Protein AF-A0A9E3NL95-F1 (afdb_monomer)

pLDDT: mean 75.23, std 14.64, range [36.69, 95.38]

Mean predicted aligned error: 10.6 Å

Sequence (67 aa):
MKLQKQLISKDHPDYEAIGEYIQSKESVVGIDARHTHIIIIKKLMELEKKITTLEKKLSKNKTRKKK

Radius of gyration: 17.88 Å; Cα contacts (8 Å, |Δi|>4): 20; chains: 1; bounding box: 39×25×47 Å

Secondary structure (DSSP, 8-state):
------PPPTTSHHHHHHHHHHHSTT-HHHH-HHHHHHHHHHHHHHHHHHHHHHHHHHHHHHHHT--

Foldseek 3Di:
DPPPPPDDDCPHPVNVVVVVVLCDPPHPCNVDVVVVVVVVVVVVVVVVVVVVVVVVVVVVVVVVVVD

Solvent-accessible surface area (backbone atoms only — not comparable to full-atom values): 4044 Å² total; per-residue (Å²): 130,87,76,79,76,82,68,81,51,85,89,38,74,64,43,54,60,51,48,53,55,36,64,33,93,87,25,61,47,64,78,39,52,68,64,36,54,52,52,52,52,52,51,50,57,51,47,53,54,51,51,55,50,50,53,54,52,54,53,56,54,56,60,64,74,76,111

Structure (mmCIF, N/CA/C/O backbone):
data_AF-A0A9E3NL95-F1
#
_entry.id   AF-A0A9E3NL95-F1
#
loop_
_atom_site.group_PDB
_atom_site.id
_atom_site.type_symbol
_atom_site.label_atom_id
_atom_site.label_alt_id
_atom_s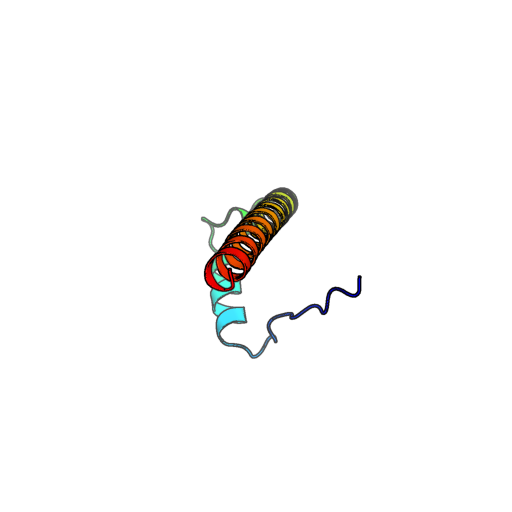ite.label_comp_id
_atom_site.label_asym_id
_atom_site.label_entity_id
_atom_site.label_seq_id
_atom_site.pdbx_PDB_ins_code
_atom_site.Cartn_x
_atom_site.Cartn_y
_atom_site.Cartn_z
_atom_site.occupancy
_atom_site.B_iso_or_equiv
_atom_site.auth_seq_id
_atom_site.auth_comp_id
_atom_site.auth_asym_id
_atom_site.auth_atom_id
_atom_site.pdbx_PDB_model_num
ATOM 1 N N . MET A 1 1 ? 3.740 -9.441 15.609 1.00 36.69 1 MET A N 1
ATOM 2 C CA . MET A 1 1 ? 2.415 -9.633 14.980 1.00 36.69 1 MET A CA 1
ATOM 3 C C . MET A 1 1 ? 2.613 -10.463 13.726 1.00 36.69 1 MET A C 1
ATOM 5 O O . MET A 1 1 ? 3.413 -10.067 12.890 1.00 36.69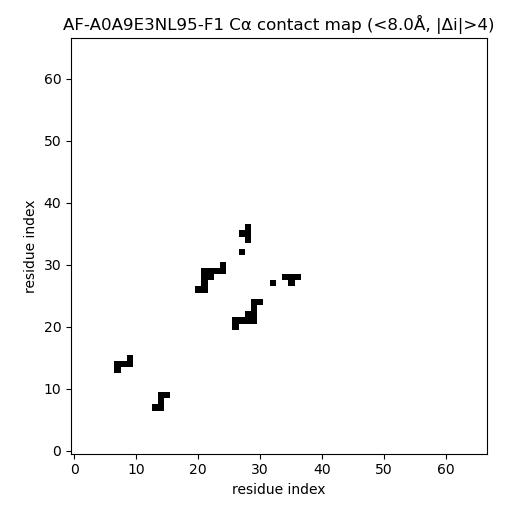 1 MET A O 1
ATOM 9 N N . LYS A 1 2 ? 1.978 -11.636 13.619 1.00 40.62 2 LYS A N 1
ATOM 10 C CA . LYS A 1 2 ? 2.013 -12.421 12.378 1.00 40.62 2 LYS A CA 1
ATOM 11 C C . LYS A 1 2 ? 1.167 -11.666 11.351 1.00 40.62 2 LYS A C 1
ATOM 13 O O . LYS A 1 2 ? -0.054 -11.726 11.435 1.00 40.62 2 LYS A O 1
ATOM 18 N N . LEU A 1 3 ? 1.796 -10.917 10.440 1.00 45.50 3 LEU A N 1
ATOM 19 C CA . LEU A 1 3 ? 1.102 -10.446 9.243 1.00 45.50 3 LEU A CA 1
ATOM 20 C C . LEU A 1 3 ? 0.727 -11.702 8.457 1.00 45.50 3 LEU A C 1
ATOM 22 O O . LEU A 1 3 ? 1.583 -12.324 7.8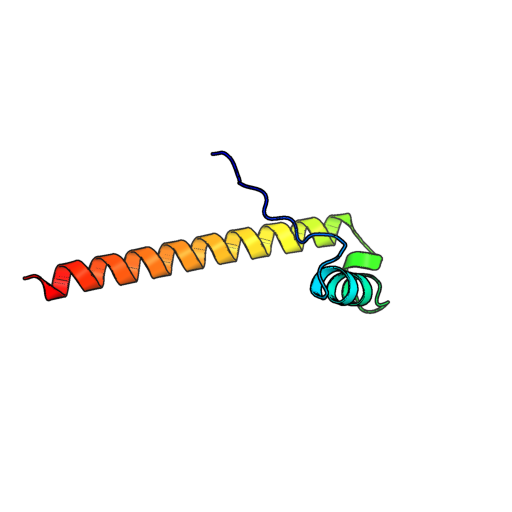29 1.00 45.50 3 LEU A O 1
ATOM 26 N N . GLN A 1 4 ? -0.533 -12.123 8.563 1.00 46.41 4 GLN A N 1
ATOM 27 C CA . GLN A 1 4 ? -1.090 -13.112 7.654 1.00 46.41 4 GLN A CA 1
ATOM 28 C C . GLN A 1 4 ? -1.076 -12.463 6.275 1.00 46.41 4 GLN A C 1
ATOM 30 O O . GLN A 1 4 ? -1.854 -11.565 5.966 1.00 46.41 4 GLN A O 1
ATOM 35 N N . LYS A 1 5 ? -0.068 -12.841 5.499 1.00 53.69 5 LYS A N 1
ATOM 36 C CA . LYS A 1 5 ? 0.227 -12.316 4.178 1.00 53.69 5 LYS A CA 1
ATOM 37 C C . LYS A 1 5 ? -0.847 -12.884 3.246 1.00 53.69 5 LYS A C 1
ATOM 39 O O . LYS A 1 5 ? -0.675 -13.972 2.709 1.00 53.69 5 LYS A O 1
ATOM 44 N N . GLN A 1 6 ? -1.981 -12.197 3.106 1.00 57.72 6 GLN A N 1
ATOM 45 C CA . GLN A 1 6 ? -2.904 -12.462 2.003 1.00 57.72 6 GLN A CA 1
ATOM 46 C C . GLN A 1 6 ? -2.226 -11.965 0.723 1.00 57.72 6 GLN A C 1
ATOM 48 O O . GLN A 1 6 ? -2.414 -10.827 0.305 1.00 57.72 6 GLN A O 1
ATOM 53 N N . LEU A 1 7 ? -1.340 -12.789 0.158 1.00 64.19 7 LEU A N 1
ATOM 54 C CA . LEU A 1 7 ? -0.903 -12.589 -1.217 1.00 64.19 7 LEU A CA 1
ATOM 55 C C . LEU A 1 7 ? -2.037 -13.034 -2.137 1.00 64.19 7 LEU A C 1
ATOM 57 O O . LEU A 1 7 ? 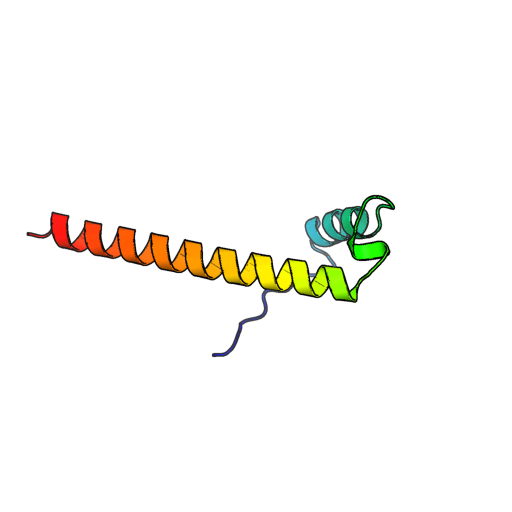-2.626 -14.094 -1.929 1.00 64.19 7 LEU A O 1
ATOM 61 N N . ILE A 1 8 ? -2.307 -12.226 -3.157 1.00 75.38 8 ILE A N 1
ATOM 62 C CA . ILE A 1 8 ? -3.151 -12.609 -4.286 1.00 75.38 8 ILE A CA 1
ATOM 63 C C . ILE A 1 8 ? -2.487 -13.827 -4.953 1.00 75.38 8 ILE A C 1
ATOM 65 O O . ILE A 1 8 ? -1.291 -13.782 -5.258 1.00 75.38 8 ILE A O 1
ATOM 69 N N . SER A 1 9 ? -3.231 -14.928 -5.112 1.00 78.31 9 SER A N 1
ATOM 70 C CA . SER A 1 9 ? -2.736 -16.112 -5.832 1.00 78.31 9 SER A CA 1
ATOM 71 C C . SER A 1 9 ? -2.428 -15.746 -7.283 1.00 78.31 9 SER A C 1
ATOM 73 O O . SER A 1 9 ? -3.114 -14.904 -7.855 1.00 78.31 9 SER A O 1
ATOM 75 N N . LYS A 1 10 ? -1.438 -16.401 -7.896 1.00 77.25 10 LYS A N 1
ATOM 76 C CA . LYS A 1 10 ? -1.082 -16.163 -9.306 1.00 77.25 10 LYS A CA 1
ATOM 77 C C . LYS A 1 10 ? -2.229 -16.463 -10.274 1.00 77.25 10 LYS A C 1
ATOM 79 O O . LYS A 1 10 ? -2.281 -15.863 -11.335 1.00 77.25 10 LYS A O 1
ATOM 84 N N . ASP A 1 11 ? -3.144 -17.345 -9.879 1.00 81.62 11 ASP A N 1
ATOM 85 C CA . ASP A 1 11 ? -4.313 -17.734 -10.678 1.00 81.62 11 ASP A CA 1
ATOM 86 C C . ASP A 1 11 ? -5.508 -16.779 -10.498 1.00 81.62 11 ASP A C 1
ATOM 88 O O . ASP A 1 11 ? -6.575 -16.989 -11.070 1.00 81.62 11 ASP A O 1
ATOM 92 N N . HIS A 1 12 ? -5.375 -15.756 -9.649 1.00 85.62 12 HIS A N 1
ATOM 93 C CA . HIS A 1 12 ? -6.439 -14.790 -9.413 1.00 85.62 12 HIS A CA 1
ATOM 94 C C . HIS A 1 12 ? -6.483 -13.769 -10.563 1.00 85.62 12 HIS A C 1
ATOM 96 O O . HIS A 1 12 ? -5.430 -13.238 -10.914 1.00 85.62 12 HIS A O 1
ATOM 102 N N . PRO A 1 13 ? -7.664 -13.408 -11.095 1.00 79.88 13 PRO A N 1
ATOM 103 C CA . PRO A 1 13 ? -7.781 -12.481 -12.230 1.00 79.88 13 PRO A CA 1
ATOM 104 C C . PRO A 1 13 ? -7.108 -11.122 -11.972 1.00 79.88 13 PRO A C 1
ATOM 106 O O . PRO A 1 13 ? -6.461 -10.560 -12.852 1.00 79.88 13 PRO A O 1
ATOM 109 N N . ASP A 1 14 ? -7.174 -10.625 -10.735 1.00 78.75 14 ASP A N 1
ATOM 110 C CA . ASP A 1 14 ? -6.508 -9.369 -10.365 1.00 78.75 14 ASP A CA 1
ATOM 111 C C . ASP A 1 14 ? -4.973 -9.438 -10.441 1.00 78.75 14 ASP A C 1
ATOM 113 O O . ASP A 1 14 ? -4.333 -8.399 -10.574 1.00 78.75 14 ASP A O 1
ATOM 117 N N . TYR A 1 15 ? -4.358 -10.625 -10.346 1.00 81.50 15 TYR A N 1
ATOM 118 C CA . TYR A 1 15 ? -2.898 -10.765 -10.403 1.00 81.50 15 TYR A CA 1
ATOM 119 C C . TYR A 1 15 ? -2.352 -10.293 -11.753 1.00 81.50 15 TYR A C 1
ATOM 121 O O . TYR A 1 15 ? -1.383 -9.533 -11.801 1.00 81.50 15 TYR A O 1
ATOM 129 N N . GLU A 1 16 ? -3.003 -10.713 -12.836 1.00 79.56 16 GLU A N 1
ATOM 130 C CA . GLU A 1 16 ? -2.623 -10.371 -14.204 1.00 79.56 16 GLU A CA 1
ATOM 131 C C . GLU A 1 16 ? -2.919 -8.899 -14.505 1.00 79.56 16 GLU A C 1
ATOM 133 O O . GLU A 1 16 ? -2.016 -8.172 -14.912 1.00 79.56 16 GLU A O 1
ATOM 138 N N . ALA A 1 17 ? -4.117 -8.412 -14.160 1.00 79.75 17 ALA A N 1
ATOM 139 C CA . ALA A 1 17 ? -4.498 -7.011 -14.362 1.00 79.75 17 ALA A CA 1
ATOM 140 C C . ALA A 1 17 ? -3.572 -6.024 -13.620 1.00 79.75 17 ALA A C 1
ATOM 142 O O . ALA A 1 17 ? -3.177 -4.986 -14.158 1.00 79.75 17 ALA A O 1
A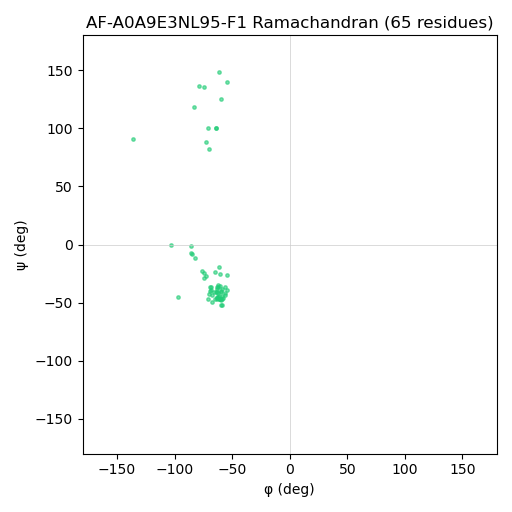TOM 143 N N . ILE A 1 18 ? -3.183 -6.348 -12.381 1.00 77.44 18 ILE A N 1
ATOM 144 C CA 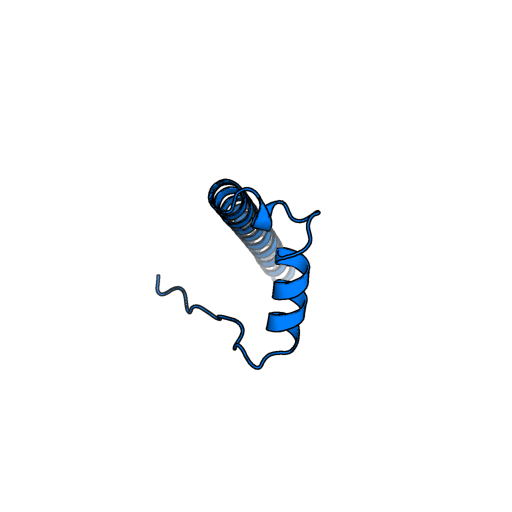. ILE A 1 18 ? -2.213 -5.548 -11.618 1.00 77.44 18 ILE A CA 1
ATOM 145 C C . ILE A 1 18 ? -0.820 -5.650 -12.254 1.00 77.44 18 ILE A C 1
ATOM 147 O O . ILE A 1 18 ? -0.105 -4.648 -12.321 1.00 77.44 18 ILE A O 1
ATOM 151 N N . GLY A 1 19 ? -0.432 -6.837 -12.728 1.00 74.81 19 GLY A N 1
ATOM 152 C CA . GLY A 1 19 ? 0.832 -7.075 -13.422 1.00 74.81 19 GLY A CA 1
ATOM 153 C C . GLY A 1 19 ? 0.981 -6.241 -14.696 1.00 74.81 19 GLY A C 1
ATOM 154 O O . GLY A 1 19 ? 1.999 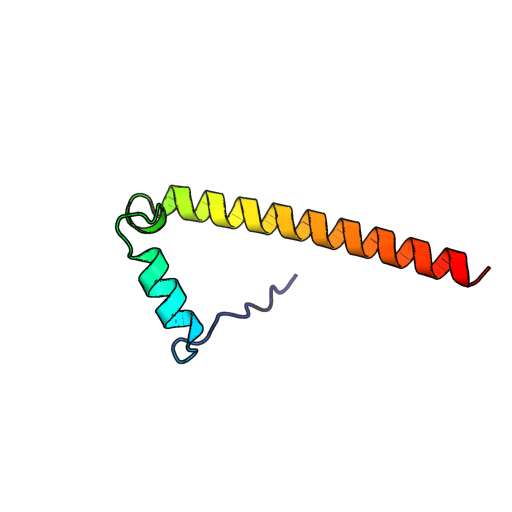-5.570 -14.864 1.00 74.81 19 GLY A O 1
ATOM 155 N N . GLU A 1 20 ? -0.045 -6.211 -15.547 1.00 77.81 20 GLU A N 1
ATOM 156 C CA . GLU A 1 20 ? -0.081 -5.397 -16.769 1.00 77.81 20 GLU A CA 1
ATOM 157 C C . GLU A 1 20 ? 0.022 -3.901 -16.455 1.00 77.81 20 GLU A C 1
ATOM 159 O O . GLU A 1 20 ? 0.816 -3.176 -17.060 1.00 77.81 20 GLU A O 1
ATOM 164 N N . TYR A 1 21 ? -0.713 -3.438 -15.443 1.00 71.94 21 TYR A N 1
ATOM 165 C CA . TYR A 1 21 ? -0.650 -2.047 -15.000 1.00 71.94 21 TYR A CA 1
ATOM 166 C C . TYR A 1 21 ? 0.741 -1.666 -14.463 1.00 71.94 21 TYR A C 1
ATOM 168 O O . TYR A 1 21 ? 1.226 -0.555 -14.678 1.00 71.94 21 TYR A O 1
ATOM 176 N N . ILE A 1 22 ? 1.418 -2.591 -13.778 1.00 68.88 22 ILE A N 1
ATOM 177 C CA . ILE A 1 22 ? 2.795 -2.422 -13.296 1.00 68.88 22 ILE A CA 1
ATOM 178 C C . ILE A 1 22 ? 3.808 -2.385 -14.451 1.00 68.88 22 ILE A C 1
ATOM 180 O O . ILE A 1 22 ? 4.784 -1.640 -14.372 1.00 68.88 22 ILE A O 1
ATOM 184 N N . GLN A 1 23 ? 3.592 -3.168 -15.508 1.00 68.06 23 GLN A N 1
ATOM 185 C CA . GLN A 1 23 ? 4.488 -3.248 -16.668 1.00 68.06 23 GLN A CA 1
ATOM 186 C C . GLN A 1 23 ? 4.282 -2.127 -17.697 1.00 68.06 23 GLN A C 1
ATOM 188 O O . GLN A 1 23 ? 5.125 -1.956 -18.580 1.00 68.06 23 GLN A O 1
ATOM 193 N N . SER A 1 24 ? 3.202 -1.347 -17.594 1.00 70.44 24 SER A N 1
ATOM 194 C CA . SER A 1 24 ? 2.985 -0.175 -18.448 1.00 70.44 24 SER A CA 1
ATOM 195 C C . SER A 1 24 ? 4.176 0.792 -18.387 1.00 70.44 24 SER A C 1
ATOM 197 O O . SER A 1 24 ? 4.716 1.068 -17.317 1.00 70.44 24 SER A O 1
ATOM 199 N N . LYS A 1 25 ? 4.559 1.373 -19.534 1.00 64.19 25 LYS A N 1
ATOM 200 C CA . LYS A 1 25 ? 5.628 2.391 -19.623 1.00 64.19 25 LYS A CA 1
ATOM 201 C C . LYS A 1 25 ? 5.320 3.661 -18.822 1.00 64.19 25 LYS A C 1
ATOM 203 O O . LYS A 1 25 ? 6.229 4.418 -18.504 1.00 64.19 25 LYS A O 1
ATOM 208 N N . GLU A 1 26 ? 4.049 3.884 -18.502 1.00 66.25 26 GLU A N 1
ATOM 209 C CA . GLU A 1 26 ? 3.577 4.988 -17.660 1.00 66.25 26 GLU A CA 1
ATOM 210 C C . GLU A 1 26 ? 3.647 4.645 -16.162 1.00 66.25 26 GLU A C 1
ATOM 212 O O . GLU A 1 26 ? 3.453 5.504 -15.300 1.00 66.25 26 GLU A O 1
ATOM 217 N N . SER A 1 27 ? 3.941 3.386 -15.832 1.00 63.09 27 SER A N 1
ATOM 218 C CA . SER A 1 27 ? 4.043 2.911 -14.464 1.00 63.09 27 SER A CA 1
ATOM 219 C C . SER A 1 27 ? 5.416 3.217 -13.883 1.00 63.09 27 SER A C 1
ATOM 221 O O . SER A 1 27 ? 6.444 2.692 -14.314 1.00 63.09 27 SER A O 1
ATOM 223 N N . VAL A 1 28 ? 5.426 4.016 -12.815 1.00 62.62 28 VAL A N 1
ATOM 224 C CA . VAL A 1 28 ? 6.628 4.318 -12.016 1.00 62.62 28 VAL A CA 1
ATOM 225 C C . VAL A 1 28 ? 7.318 3.027 -11.533 1.00 62.62 28 VAL A C 1
ATOM 227 O O . VAL A 1 28 ? 8.539 2.997 -11.369 1.00 62.62 28 VAL A O 1
ATOM 230 N N . VAL A 1 29 ? 6.546 1.937 -11.390 1.00 63.94 29 VAL A N 1
ATOM 231 C CA . VAL A 1 29 ? 6.996 0.612 -10.937 1.00 63.94 29 VAL A CA 1
ATOM 232 C C . VAL A 1 29 ? 8.016 -0.014 -11.893 1.00 63.94 29 VAL A C 1
ATOM 234 O O . VAL A 1 29 ? 8.971 -0.634 -11.424 1.00 63.94 29 VAL A O 1
ATOM 237 N N . GLY A 1 30 ? 7.843 0.161 -13.207 1.00 58.22 30 GLY A N 1
ATOM 238 C CA . GLY A 1 30 ? 8.722 -0.419 -14.226 1.00 58.22 30 GLY A CA 1
ATOM 239 C C . GLY A 1 30 ? 10.067 0.301 -14.382 1.00 58.22 30 GLY A C 1
ATOM 240 O O . GLY A 1 30 ? 11.029 -0.308 -14.841 1.00 58.22 30 GLY A O 1
ATOM 241 N N . ILE A 1 31 ? 10.149 1.576 -13.984 1.00 65.75 31 ILE A N 1
ATOM 242 C CA . ILE A 1 31 ? 11.323 2.440 -14.211 1.00 65.75 31 ILE A CA 1
ATOM 243 C C . ILE A 1 31 ? 12.233 2.483 -12.976 1.00 65.75 31 ILE A C 1
ATOM 245 O O . ILE A 1 31 ? 13.447 2.339 -13.099 1.00 65.75 31 ILE A O 1
ATOM 249 N N . ASP A 1 32 ? 11.657 2.639 -11.778 1.00 78.06 32 ASP A N 1
ATOM 250 C CA . ASP A 1 32 ? 12.389 2.575 -10.509 1.00 78.06 32 ASP A CA 1
ATOM 251 C C . ASP A 1 32 ? 11.606 1.741 -9.493 1.00 78.06 32 ASP A C 1
ATOM 253 O O . ASP A 1 32 ? 10.769 2.224 -8.715 1.00 78.06 32 ASP A O 1
ATOM 257 N N . ALA A 1 33 ? 11.917 0.444 -9.493 1.00 76.62 33 ALA A N 1
ATOM 258 C CA . ALA A 1 33 ? 11.309 -0.507 -8.583 1.00 76.62 33 ALA A CA 1
ATOM 259 C C . ALA A 1 33 ? 11.512 -0.088 -7.117 1.00 76.62 33 ALA A C 1
ATOM 261 O O . ALA A 1 33 ? 10.571 -0.169 -6.329 1.00 76.62 33 ALA A O 1
ATOM 262 N N . ARG A 1 34 ? 12.692 0.404 -6.716 1.00 74.44 34 ARG A N 1
ATOM 263 C CA . ARG A 1 34 ? 12.972 0.735 -5.306 1.00 74.44 34 ARG A CA 1
ATOM 264 C C . ARG A 1 34 ? 12.133 1.920 -4.841 1.00 74.44 34 ARG A C 1
ATOM 266 O O . ARG A 1 34 ? 11.492 1.828 -3.792 1.00 74.44 34 ARG A O 1
ATOM 273 N N . HIS A 1 35 ? 12.121 3.008 -5.608 1.00 78.69 35 HIS A N 1
ATOM 274 C CA . HIS A 1 35 ? 11.327 4.193 -5.284 1.00 78.69 35 HIS A CA 1
ATOM 275 C C . HIS A 1 35 ? 9.834 3.859 -5.211 1.00 78.69 35 HIS A C 1
ATOM 277 O O . HIS A 1 35 ? 9.135 4.265 -4.281 1.00 78.69 35 HIS A O 1
ATOM 283 N N . THR A 1 36 ? 9.362 3.016 -6.124 1.00 79.12 36 THR A N 1
ATOM 284 C CA . THR A 1 36 ? 7.974 2.561 -6.132 1.00 79.12 36 THR A CA 1
ATOM 285 C C . THR A 1 36 ? 7.617 1.754 -4.887 1.00 79.12 36 THR A C 1
ATOM 287 O O . THR A 1 36 ? 6.60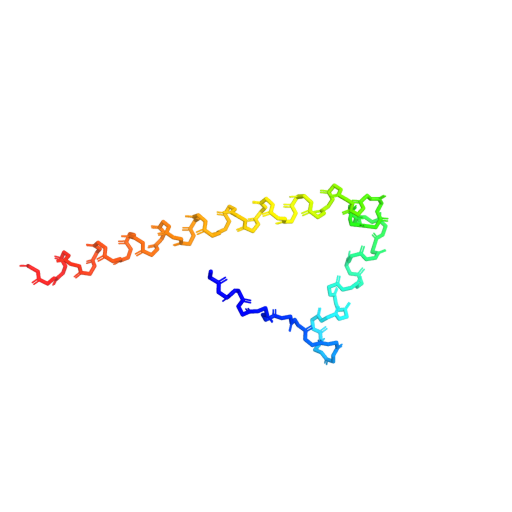0 2.038 -4.253 1.00 79.12 36 THR A O 1
ATOM 290 N N . HIS A 1 37 ? 8.448 0.790 -4.476 1.00 78.50 37 HIS A N 1
ATOM 291 C CA . HIS A 1 37 ? 8.200 0.029 -3.246 1.00 78.50 37 HIS A CA 1
ATOM 292 C C . HIS A 1 37 ? 8.124 0.956 -2.024 1.00 78.50 37 HIS A C 1
ATOM 294 O O . HIS A 1 37 ? 7.260 0.767 -1.168 1.00 78.50 37 HIS A O 1
ATOM 300 N N . ILE A 1 38 ? 8.960 2.001 -1.966 1.00 80.31 38 ILE A N 1
ATOM 301 C CA . ILE A 1 38 ? 8.900 3.021 -0.907 1.00 80.31 38 ILE A CA 1
ATOM 302 C C . ILE A 1 38 ? 7.551 3.756 -0.927 1.00 80.31 38 ILE A C 1
ATOM 304 O O . ILE A 1 38 ? 6.918 3.886 0.124 1.00 80.31 38 ILE A O 1
ATOM 308 N N . ILE A 1 39 ? 7.077 4.198 -2.098 1.00 85.75 39 ILE A N 1
ATOM 309 C CA . ILE A 1 39 ? 5.771 4.867 -2.240 1.00 85.75 39 ILE A CA 1
ATOM 310 C C . ILE A 1 39 ? 4.630 3.942 -1.807 1.00 85.75 39 ILE A C 1
ATOM 312 O O . ILE A 1 39 ? 3.749 4.368 -1.056 1.00 85.75 39 ILE A O 1
ATOM 316 N N . ILE A 1 40 ? 4.637 2.687 -2.262 1.00 85.50 40 ILE A N 1
ATOM 317 C CA . ILE A 1 40 ? 3.607 1.698 -1.928 1.00 85.50 40 ILE A CA 1
ATOM 318 C C . ILE A 1 40 ? 3.562 1.491 -0.413 1.00 85.50 40 ILE A C 1
ATOM 320 O O . ILE A 1 40 ? 2.503 1.653 0.193 1.00 85.50 40 ILE A O 1
ATOM 324 N N . ILE A 1 41 ? 4.709 1.218 0.219 1.00 85.06 41 ILE A N 1
ATOM 325 C CA . ILE A 1 41 ? 4.802 1.025 1.673 1.00 85.06 41 ILE A CA 1
ATOM 326 C C . ILE A 1 41 ? 4.286 2.264 2.409 1.00 85.06 41 ILE A C 1
ATOM 328 O O . ILE A 1 41 ? 3.466 2.149 3.319 1.00 85.06 41 ILE A O 1
ATOM 332 N N . LYS A 1 42 ? 4.701 3.463 1.988 1.00 89.81 42 LYS A N 1
ATOM 333 C CA . LYS A 1 42 ? 4.252 4.722 2.590 1.00 89.81 42 LYS A CA 1
ATOM 334 C C . LYS A 1 42 ? 2.731 4.885 2.512 1.00 89.81 42 LYS A C 1
ATOM 336 O O . LYS A 1 42 ? 2.113 5.218 3.524 1.00 89.81 42 LYS A O 1
ATOM 341 N N . LYS A 1 43 ? 2.126 4.626 1.349 1.00 89.12 43 LYS A N 1
ATOM 342 C CA . LYS A 1 43 ? 0.669 4.705 1.153 1.00 89.12 43 LYS A CA 1
ATOM 343 C C . LYS A 1 43 ? -0.077 3.670 1.995 1.00 89.12 43 LYS A C 1
ATOM 345 O O . LYS A 1 43 ? -1.089 4.014 2.601 1.00 89.12 43 LYS A O 1
ATOM 350 N N . LEU A 1 44 ? 0.433 2.441 2.095 1.00 91.62 44 LEU A N 1
ATOM 351 C CA . LEU A 1 44 ? -0.142 1.407 2.962 1.00 91.62 44 LEU A CA 1
ATOM 352 C C . LEU A 1 44 ? -0.121 1.840 4.436 1.00 91.62 44 LEU A C 1
ATOM 354 O O . LEU A 1 44 ? -1.157 1.809 5.096 1.00 91.62 44 LEU A O 1
ATOM 358 N N . MET A 1 45 ? 1.006 2.368 4.925 1.00 86.31 45 MET A N 1
ATOM 359 C CA . MET A 1 45 ? 1.106 2.899 6.292 1.00 86.31 45 MET A CA 1
ATOM 360 C C . MET A 1 45 ? 0.128 4.057 6.554 1.00 86.31 45 MET A C 1
ATOM 362 O O . MET A 1 45 ? -0.384 4.221 7.663 1.00 86.31 45 MET A O 1
ATOM 366 N N . GLU A 1 46 ? -0.124 4.910 5.560 1.00 93.88 46 GLU A N 1
ATOM 367 C CA . GLU A 1 46 ? -1.111 5.989 5.672 1.00 93.88 46 GLU A CA 1
ATOM 368 C C . GLU A 1 46 ? -2.546 5.462 5.723 1.00 93.88 46 GLU A C 1
ATOM 370 O O . GLU A 1 46 ? -3.353 5.971 6.507 1.00 93.88 46 GLU A O 1
ATOM 375 N N . LEU A 1 47 ? -2.865 4.441 4.926 1.00 94.81 47 LEU A N 1
ATOM 376 C CA . LEU A 1 47 ? -4.168 3.779 4.952 1.00 94.81 47 LEU A CA 1
ATOM 377 C C . LEU A 1 47 ? -4.425 3.113 6.305 1.00 94.81 47 LEU A C 1
ATOM 379 O O . LEU A 1 47 ? -5.477 3.354 6.893 1.00 94.81 47 LEU A O 1
ATOM 383 N N . GLU A 1 48 ? -3.455 2.384 6.859 1.00 93.69 48 GLU A N 1
ATOM 384 C CA . GLU A 1 48 ? -3.567 1.777 8.194 1.00 93.69 48 GLU A CA 1
ATOM 385 C C . GLU A 1 48 ? -3.873 2.820 9.282 1.00 93.69 48 GLU A C 1
ATOM 387 O O . GLU A 1 48 ? -4.764 2.630 10.118 1.00 93.69 48 GLU A O 1
ATOM 392 N N . LYS A 1 49 ? -3.196 3.977 9.245 1.00 92.81 49 LYS A N 1
ATOM 393 C CA . LYS A 1 49 ? -3.458 5.098 10.168 1.00 92.81 49 LYS A CA 1
ATOM 394 C C . LYS A 1 49 ? -4.870 5.663 10.013 1.00 92.81 49 LYS A C 1
ATOM 396 O O . LYS A 1 49 ? -5.526 5.976 11.015 1.00 92.81 49 LYS A O 1
ATOM 401 N N . LYS A 1 50 ? -5.346 5.812 8.772 1.00 94.81 50 LYS A N 1
ATOM 402 C CA . LYS A 1 50 ? -6.705 6.289 8.476 1.00 94.81 50 LYS A CA 1
ATOM 403 C C . LYS A 1 50 ? -7.752 5.291 8.973 1.00 94.81 50 LYS A C 1
ATOM 405 O O . LYS A 1 50 ? -8.669 5.708 9.678 1.00 94.81 50 LYS A O 1
ATOM 410 N N . ILE A 1 51 ? -7.577 3.998 8.697 1.00 95.38 51 ILE A N 1
ATOM 411 C CA . ILE A 1 51 ? -8.462 2.917 9.161 1.00 95.38 51 ILE A CA 1
ATOM 412 C C . ILE A 1 51 ? -8.528 2.902 10.688 1.00 95.38 51 ILE A C 1
ATOM 414 O O . ILE A 1 51 ? -9.611 3.047 11.248 1.00 95.38 51 ILE A O 1
ATOM 418 N N . THR A 1 52 ? -7.378 2.886 11.367 1.00 93.06 52 THR A N 1
ATOM 419 C CA . THR A 1 52 ? -7.308 2.921 12.840 1.00 93.06 52 THR A CA 1
ATOM 420 C C . THR A 1 52 ? -8.068 4.124 13.415 1.00 93.06 52 THR A C 1
ATOM 422 O O . THR A 1 52 ? -8.729 4.049 14.453 1.00 93.06 52 THR A O 1
ATOM 425 N N . THR A 1 53 ? -7.977 5.276 12.747 1.00 94.06 53 THR A N 1
ATOM 426 C CA . THR A 1 53 ? -8.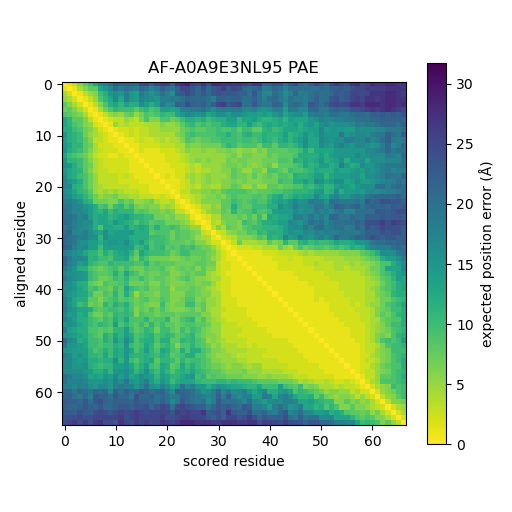688 6.495 13.152 1.00 94.06 53 THR A CA 1
ATOM 427 C C . THR A 1 53 ? -10.200 6.351 12.983 1.00 94.06 53 THR A C 1
ATOM 429 O O . THR A 1 53 ? -10.954 6.755 13.871 1.00 94.06 53 THR A O 1
ATOM 432 N N . LEU A 1 54 ? -10.653 5.780 11.866 1.00 94.31 54 LEU A N 1
ATOM 433 C CA . LEU A 1 54 ? -12.068 5.512 11.605 1.00 94.31 54 LEU A CA 1
ATOM 434 C C . LEU A 1 54 ? -12.640 4.512 12.615 1.00 94.31 54 LEU A C 1
ATOM 436 O O . LEU A 1 54 ? -13.681 4.785 13.210 1.00 94.31 54 LEU A O 1
ATOM 440 N N . GLU A 1 55 ? -11.927 3.423 12.897 1.00 93.25 55 GLU A N 1
ATOM 441 C CA . GLU A 1 55 ? -12.309 2.428 13.904 1.00 93.25 55 GLU A CA 1
ATOM 442 C C . GLU A 1 55 ? -12.452 3.051 15.298 1.00 93.25 55 GLU A C 1
ATOM 444 O O . GLU A 1 55 ? -13.456 2.835 15.982 1.00 93.25 55 GLU A O 1
ATOM 449 N N . LYS A 1 56 ? -11.504 3.909 15.703 1.00 91.38 56 LYS A N 1
ATOM 450 C CA . LYS A 1 56 ? -11.580 4.659 16.970 1.00 91.38 56 LYS A CA 1
ATOM 451 C C . LYS A 1 56 ? -12.775 5.615 17.025 1.00 91.38 56 LYS A C 1
ATOM 453 O O . LYS A 1 56 ? -13.355 5.809 18.092 1.00 91.38 56 LYS A O 1
ATOM 458 N N . LYS A 1 57 ? -13.143 6.253 15.911 1.00 91.38 57 LYS A N 1
ATOM 459 C CA . LYS A 1 57 ? -14.329 7.127 15.853 1.00 91.38 57 LYS A CA 1
ATOM 460 C C . LYS A 1 57 ? -15.620 6.312 15.954 1.00 91.38 57 LYS A C 1
ATOM 462 O O . LYS A 1 57 ? -16.520 6.681 16.706 1.00 91.38 57 LYS A O 1
ATOM 467 N N . LEU A 1 58 ? -15.687 5.184 15.251 1.00 90.44 58 LEU A N 1
ATOM 468 C CA . LEU A 1 58 ? -16.830 4.273 15.282 1.00 90.44 58 LEU A CA 1
ATOM 469 C C . LEU A 1 58 ? -17.038 3.664 16.676 1.00 90.44 58 LEU A C 1
ATOM 471 O O . LEU A 1 58 ? -18.176 3.596 17.144 1.00 90.44 58 LEU A O 1
ATOM 475 N N . SER A 1 59 ? -15.965 3.281 17.376 1.00 82.94 59 SER A N 1
ATOM 476 C CA . SER A 1 59 ? -16.063 2.740 18.737 1.00 82.94 59 SER A CA 1
ATOM 477 C C . SER A 1 59 ? -16.558 3.777 19.752 1.00 82.94 59 SER A C 1
ATOM 479 O O . SER A 1 59 ? -17.441 3.464 20.550 1.00 82.94 59 SER A O 1
ATOM 481 N N . LYS A 1 60 ? -16.093 5.033 19.669 1.00 74.50 60 LYS A N 1
ATOM 482 C CA . LYS A 1 60 ? -16.582 6.146 20.510 1.00 74.50 60 LYS A CA 1
ATOM 483 C C . LYS A 1 60 ? -18.067 6.461 20.295 1.00 74.50 60 LYS A C 1
ATOM 485 O O . LYS A 1 60 ? -18.766 6.826 21.238 1.00 74.50 60 LYS A O 1
ATOM 490 N N . ASN A 1 61 ? -18.565 6.314 19.070 1.00 69.75 61 ASN A N 1
ATOM 491 C CA . ASN A 1 61 ? -19.977 6.557 18.773 1.00 69.75 61 ASN A CA 1
ATOM 492 C C . ASN A 1 61 ? -20.894 5.436 19.293 1.00 69.75 61 ASN A C 1
ATOM 494 O O . ASN A 1 61 ? -22.035 5.713 19.661 1.00 69.75 61 ASN A O 1
ATOM 498 N N . LYS A 1 62 ? -20.408 4.188 19.394 1.00 65.38 62 LYS A N 1
ATOM 499 C CA . LYS A 1 62 ? -21.172 3.077 19.993 1.00 65.38 62 LYS A CA 1
ATOM 500 C C . LYS A 1 62 ? -21.351 3.229 21.508 1.00 65.38 62 LYS A C 1
ATOM 502 O O . LYS A 1 62 ? -22.419 2.905 22.016 1.00 65.38 62 LYS A O 1
ATOM 507 N N . THR A 1 63 ? -20.359 3.755 22.229 1.00 59.88 63 THR A N 1
ATOM 508 C CA . THR A 1 63 ? -20.463 4.006 23.681 1.00 59.88 63 THR A CA 1
ATOM 509 C C . THR A 1 63 ? -21.370 5.187 24.028 1.00 59.88 63 THR A C 1
ATOM 511 O O . THR A 1 63 ? -21.985 5.167 25.088 1.00 59.88 63 THR A O 1
ATOM 514 N N . ARG A 1 64 ? -21.527 6.174 23.134 1.00 59.16 64 ARG A N 1
ATOM 515 C CA . ARG A 1 64 ? -22.476 7.291 23.315 1.00 59.16 64 ARG A CA 1
ATOM 516 C C . ARG A 1 64 ? -23.948 6.925 23.100 1.00 59.16 64 ARG A C 1
ATOM 518 O O . ARG A 1 64 ? -24.790 7.612 23.644 1.00 59.16 64 ARG A O 1
ATOM 525 N N . LYS A 1 65 ? -24.262 5.874 22.332 1.00 59.06 65 LYS A N 1
ATOM 526 C CA . LYS A 1 65 ? -25.649 5.402 22.117 1.00 59.06 65 LYS A CA 1
ATOM 527 C C . LYS A 1 65 ? -26.165 4.437 23.199 1.00 59.06 65 LYS A C 1
ATOM 529 O O . LYS A 1 65 ? -27.323 4.047 23.144 1.00 59.06 65 LYS A O 1
ATOM 534 N N . LYS A 1 66 ? -25.301 3.997 24.123 1.00 54.94 66 LYS A N 1
ATOM 535 C CA . LYS A 1 66 ? -25.631 3.061 25.220 1.00 54.94 66 LYS A CA 1
ATOM 536 C C . LYS A 1 66 ? -25.781 3.741 26.592 1.00 54.94 66 LYS A C 1
ATOM 538 O O . LYS A 1 66 ? -26.013 3.041 27.573 1.00 54.94 66 LYS A O 1
ATOM 543 N N . LYS A 1 67 ? -25.602 5.060 26.656 1.00 46.47 67 LYS A N 1
ATOM 544 C CA . LYS A 1 67 ? -25.912 5.921 27.803 1.00 46.47 67 LYS A CA 1
ATOM 545 C C . LYS A 1 67 ? -27.090 6.800 27.422 1.00 46.47 67 LYS A C 1
ATOM 547 O O . LYS A 1 67 ? -27.858 7.123 28.344 1.00 46.47 67 LYS A O 1
#